Protein AF-A0A857N6E4-F1 (afdb_monomer)

pLDDT: mean 92.09, std 7.0, range [66.38, 98.06]

Sequence (125 aa):
MVLLLVDFLSKRWFWSRGEYVENTGVSFGWQFGTDWWWILVFVCLCWWWLRLKDESRVGERVIILGGVANLIDRFAYGRVIDWINLEFVGLWINLADLYISAGLGIMLMDYWRFRNKQVNENKEA

Organism: NCBI:txid2715735

Radius of gyration: 17.36 Å; Cα contacts (8 Å, |Δi|>4): 128; chains: 1; bounding box: 33×32×60 Å

InterPro domains:
  IPR001872 Peptidase A8, signal peptidase II [PF01252] (19-112)
  IPR001872 Peptidase A8, signal peptidase II [PR00781] (23-31)
  IPR001872 Peptidase A8, signal peptidase II [PR00781] (60-75)
  IPR001872 Peptidase A8, signal peptidase II [PR00781] (93-109)
  IPR001872 Peptidase A8, signal peptidase II [PTHR33695] (19-118)

Foldseek 3Di:
DVLLVVQVVQLVVCVVVVQWDWALDDKPPDHDPDLCVLVVLVVVLVVQVVVCPDPLLQLSVLLSSLSVSQSVCCVVPSTDIFRDQPPVVRITHTSSVVSNVVSVVSVVVVVVVVVVVVVVVVVVD

Secondary structure (DSSP, 8-state):
-HHHHHHHHHHHHHHHHT--EEESS-GGG---SSTHHHHHHHHHHHHHHHH---TT-HHHHHHHHHHHHHHHHHHHHSSEEE-EEEGGGTEEE-HHHHHHHHHHHHHHHHHHHHHHHHHHHHHH-

Nearest PDB structures (foldseek):
  6ryp-assembly1_A  TM=8.076E-01  e=2.519E-05  Staphylococcus aureus
  1wsx-assembly1_A  TM=2.940E-01  e=8.510E+00  Mus musculus

Structure (mmCIF, N/CA/C/O backbone):
data_AF-A0A857N6E4-F1
#
_entry.id   AF-A0A857N6E4-F1
#
loop_
_atom_site.group_PDB
_atom_site.id
_atom_site.type_symbol
_atom_site.label_atom_id
_atom_site.label_alt_id
_atom_site.label_comp_id
_atom_site.label_asym_id
_atom_site.label_entity_id
_atom_site.label_seq_id
_atom_site.pdbx_PDB_ins_code
_atom_site.Cartn_x
_atom_site.Cartn_y
_atom_site.Cartn_z
_atom_site.occupancy
_atom_site.B_iso_or_equiv
_atom_site.auth_seq_id
_atom_site.auth_comp_id
_atom_site.auth_asym_id
_atom_site.auth_atom_id
_atom_site.pdbx_PDB_model_num
ATOM 1 N N . MET A 1 1 ? -11.731 -3.839 -3.122 1.00 82.12 1 MET A N 1
ATOM 2 C CA . MET A 1 1 ? -11.737 -3.914 -4.603 1.00 82.12 1 MET A CA 1
ATOM 3 C C . MET A 1 1 ? -11.455 -2.575 -5.269 1.00 82.12 1 MET A C 1
ATOM 5 O O . MET A 1 1 ? -10.552 -2.545 -6.087 1.00 82.12 1 MET A O 1
ATOM 9 N N . VAL A 1 2 ? -12.143 -1.480 -4.912 1.00 94.75 2 VAL A N 1
ATOM 10 C CA . VAL A 1 2 ? -11.895 -0.154 -5.524 1.00 94.75 2 VAL A CA 1
ATOM 11 C C . VAL A 1 2 ? -10.426 0.273 -5.421 1.00 94.75 2 VAL A C 1
ATOM 13 O O . VAL A 1 2 ? -9.845 0.621 -6.436 1.00 94.75 2 VAL A O 1
ATOM 16 N N . LEU A 1 3 ? -9.797 0.155 -4.244 1.00 95.19 3 LEU A N 1
ATOM 17 C CA . LEU A 1 3 ? -8.375 0.498 -4.062 1.00 95.19 3 LEU A CA 1
ATOM 18 C C . LEU A 1 3 ? -7.440 -0.279 -5.002 1.00 95.19 3 LEU A C 1
ATOM 20 O O . LEU A 1 3 ? -6.560 0.312 -5.610 1.00 95.19 3 LEU A O 1
ATOM 24 N N . LEU A 1 4 ? -7.673 -1.585 -5.175 1.00 95.88 4 LEU A N 1
ATOM 25 C CA . LEU A 1 4 ? -6.878 -2.414 -6.090 1.00 95.88 4 LEU A CA 1
ATOM 26 C C . LEU A 1 4 ? -7.033 -1.944 -7.538 1.00 95.88 4 LEU A C 1
ATOM 28 O O . LEU A 1 4 ? -6.054 -1.860 -8.267 1.00 95.88 4 LEU A O 1
ATOM 32 N N . LEU A 1 5 ? -8.266 -1.626 -7.946 1.00 96.56 5 LEU A N 1
ATOM 33 C CA . LEU A 1 5 ? -8.544 -1.142 -9.294 1.00 96.56 5 LEU A CA 1
ATOM 34 C C . LEU A 1 5 ? -7.905 0.230 -9.534 1.00 96.56 5 LEU A C 1
ATOM 36 O O . LEU A 1 5 ? -7.322 0.450 -10.588 1.00 96.56 5 LEU A O 1
ATOM 40 N N . VAL A 1 6 ? -8.000 1.138 -8.563 1.00 97.69 6 VAL A N 1
ATOM 41 C CA . VAL A 1 6 ? -7.409 2.478 -8.646 1.00 97.69 6 VAL A CA 1
ATOM 42 C C . VAL A 1 6 ? -5.889 2.392 -8.751 1.00 97.69 6 VAL A C 1
ATOM 44 O O . VAL A 1 6 ? -5.319 3.018 -9.642 1.00 97.69 6 VAL A O 1
ATOM 47 N N . ASP A 1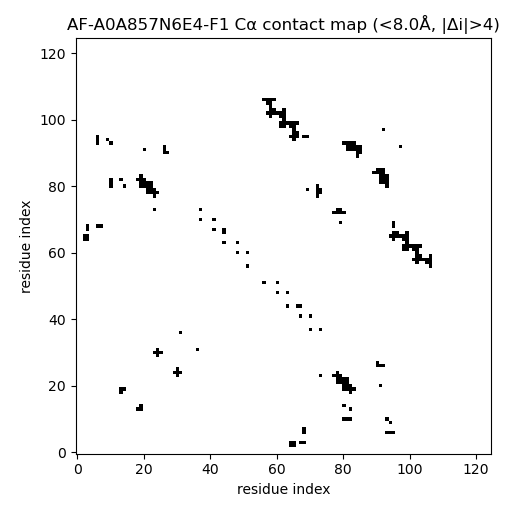 7 ? -5.238 1.587 -7.909 1.00 97.50 7 ASP A N 1
ATOM 48 C CA . ASP A 1 7 ? -3.792 1.375 -7.993 1.00 97.50 7 ASP A CA 1
ATOM 49 C C . ASP A 1 7 ? -3.395 0.764 -9.344 1.00 97.50 7 ASP A C 1
ATOM 51 O O . ASP A 1 7 ? -2.560 1.333 -10.050 1.00 97.50 7 ASP A O 1
ATOM 55 N N . PHE A 1 8 ? -4.076 -0.306 -9.768 1.00 96.88 8 PHE A N 1
ATOM 56 C CA . PHE A 1 8 ? -3.825 -0.963 -11.050 1.00 96.88 8 PHE A CA 1
ATOM 57 C C . PHE A 1 8 ? -3.944 0.008 -12.231 1.00 96.88 8 PHE A C 1
ATOM 59 O O . PHE A 1 8 ? -3.038 0.094 -13.060 1.00 96.88 8 PHE A O 1
ATOM 66 N N . LEU A 1 9 ? -5.041 0.767 -12.306 1.00 97.62 9 LEU A N 1
ATOM 67 C CA . LEU A 1 9 ? -5.256 1.749 -13.370 1.00 97.62 9 LEU A CA 1
ATOM 68 C C . LEU A 1 9 ? -4.215 2.869 -13.317 1.00 97.62 9 LEU A C 1
ATOM 70 O O . LEU A 1 9 ? -3.720 3.270 -14.370 1.00 97.62 9 LEU A O 1
ATOM 74 N N . SER A 1 10 ? -3.839 3.333 -12.121 1.00 97.69 10 SER A N 1
ATOM 75 C CA . SER A 1 10 ? -2.806 4.360 -11.970 1.00 97.69 10 SER A CA 1
ATOM 76 C C . SER A 1 10 ? -1.468 3.885 -12.539 1.00 97.69 10 SER A C 1
ATOM 78 O O . SER A 1 10 ? -0.880 4.561 -13.380 1.00 97.69 10 SER A O 1
ATOM 80 N N . LYS A 1 11 ? -1.035 2.666 -12.204 1.00 97.25 11 LYS A N 1
ATOM 81 C CA . LYS A 1 11 ? 0.221 2.095 -12.700 1.00 97.25 11 LYS A CA 1
ATOM 82 C C . LYS A 1 11 ? 0.202 1.913 -14.212 1.00 97.25 11 LYS A C 1
ATOM 84 O O . LYS A 1 11 ? 1.182 2.238 -14.872 1.00 97.25 11 LYS A O 1
ATOM 89 N N . ARG A 1 12 ? -0.922 1.465 -14.788 1.00 96.81 12 ARG A N 1
ATOM 90 C CA . ARG A 1 12 ? -1.076 1.364 -16.253 1.00 96.81 12 ARG A CA 1
ATOM 91 C C . ARG A 1 12 ? -0.982 2.712 -16.940 1.00 96.81 12 ARG A C 1
ATOM 93 O O . ARG A 1 12 ? -0.336 2.814 -17.979 1.00 96.81 12 ARG A O 1
ATOM 100 N N . TRP A 1 13 ? -1.607 3.727 -16.358 1.00 97.44 13 TRP A N 1
ATOM 101 C CA . TRP A 1 13 ? -1.587 5.078 -16.891 1.00 97.44 13 TRP A CA 1
ATOM 102 C C . TRP A 1 13 ? -0.160 5.633 -16.956 1.00 97.44 13 TRP A C 1
ATOM 104 O O . TRP A 1 13 ? 0.300 6.006 -18.035 1.00 97.44 13 TRP A O 1
ATOM 114 N N . PHE A 1 14 ? 0.572 5.618 -15.840 1.00 97.50 14 PHE A N 1
ATOM 115 C CA . PHE A 1 14 ? 1.945 6.135 -15.793 1.00 97.50 14 PHE A CA 1
ATOM 116 C C . PHE A 1 14 ? 2.930 5.281 -16.591 1.00 97.50 14 PHE A C 1
ATOM 118 O O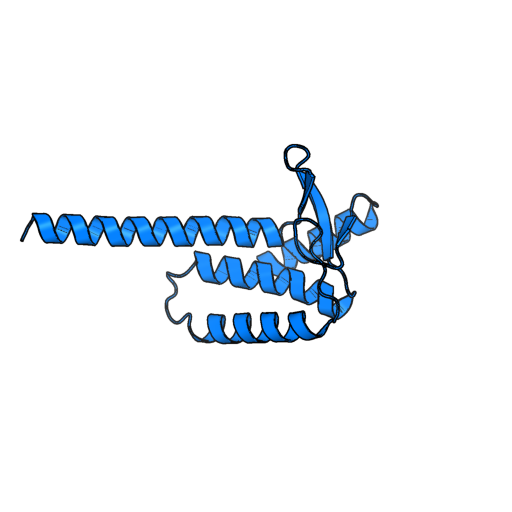 . PHE A 1 14 ? 3.789 5.831 -17.283 1.00 97.50 14 PHE A O 1
ATOM 125 N N . TRP A 1 15 ? 2.744 3.956 -16.607 1.00 95.88 15 TRP A N 1
ATOM 126 C CA . TRP A 1 15 ? 3.523 3.073 -17.474 1.00 95.88 15 TRP A CA 1
ATOM 127 C C . TRP A 1 15 ? 3.367 3.456 -18.948 1.00 95.88 15 TRP A C 1
ATOM 129 O O . TRP A 1 15 ? 4.361 3.609 -19.654 1.00 95.88 15 TRP A O 1
ATOM 139 N N . SER A 1 16 ? 2.133 3.698 -19.403 1.00 96.81 16 SER A N 1
ATOM 140 C CA . SER A 1 16 ? 1.864 4.062 -20.801 1.00 96.81 16 SER A CA 1
ATOM 141 C C . SER A 1 16 ? 2.490 5.398 -21.227 1.00 96.81 16 SER A C 1
ATOM 143 O O . SER A 1 16 ? 2.711 5.618 -22.415 1.00 96.81 16 SER A O 1
ATOM 145 N N . ARG A 1 17 ? 2.797 6.275 -20.263 1.00 96.19 17 ARG A N 1
ATOM 146 C CA . ARG A 1 17 ? 3.414 7.591 -20.484 1.00 96.19 17 ARG A CA 1
ATOM 147 C C . ARG A 1 17 ? 4.938 7.600 -20.347 1.00 96.19 17 ARG A C 1
ATOM 149 O O . ARG A 1 17 ? 5.550 8.606 -20.683 1.00 96.19 17 ARG A O 1
ATOM 156 N N . GLY A 1 18 ? 5.552 6.522 -19.852 1.00 94.44 18 GLY A N 1
ATOM 157 C CA . GLY A 1 18 ? 6.991 6.497 -19.560 1.00 94.44 18 GLY A CA 1
ATOM 158 C C . GLY A 1 18 ? 7.403 7.284 -18.306 1.00 94.44 18 GLY A C 1
ATOM 159 O O . GLY A 1 18 ? 8.589 7.496 -18.085 1.00 94.44 18 GLY A O 1
ATOM 160 N N . GLU A 1 19 ? 6.447 7.713 -17.481 1.00 94.44 19 GLU A N 1
ATOM 161 C CA . GLU A 1 19 ? 6.671 8.526 -16.276 1.00 94.44 19 GLU A CA 1
ATOM 162 C C . GLU A 1 19 ? 6.743 7.629 -15.026 1.00 94.44 19 GLU A C 1
ATOM 164 O O . GLU A 1 19 ? 5.896 7.715 -14.137 1.00 94.44 19 GLU A O 1
ATOM 169 N N . TYR A 1 20 ? 7.698 6.695 -14.984 1.00 95.94 20 TYR A N 1
ATOM 170 C CA . TYR A 1 20 ? 7.792 5.698 -13.912 1.00 95.94 20 TYR A CA 1
ATOM 171 C C . TYR A 1 20 ? 9.207 5.128 -13.726 1.00 95.94 20 TYR A C 1
ATOM 173 O O . TYR A 1 20 ? 10.078 5.279 -14.581 1.00 95.94 20 TYR A O 1
ATOM 181 N N . VAL A 1 21 ? 9.402 4.411 -12.619 1.00 94.31 21 VAL A N 1
ATOM 182 C CA . VAL A 1 21 ? 10.576 3.599 -12.291 1.00 94.31 21 VAL A CA 1
ATOM 183 C C . VAL A 1 21 ? 10.139 2.155 -12.037 1.00 94.31 21 VAL A C 1
ATOM 185 O O . VAL A 1 21 ? 9.098 1.895 -11.431 1.00 94.31 21 VAL A O 1
ATOM 188 N N . GLU A 1 22 ? 10.935 1.200 -12.521 1.00 93.75 22 GLU A N 1
ATOM 189 C CA . GLU A 1 22 ? 10.735 -0.224 -12.248 1.00 93.75 22 GLU A CA 1
ATOM 190 C C . GLU A 1 22 ? 11.411 -0.618 -10.939 1.00 93.75 22 GLU A C 1
ATOM 192 O O . GLU 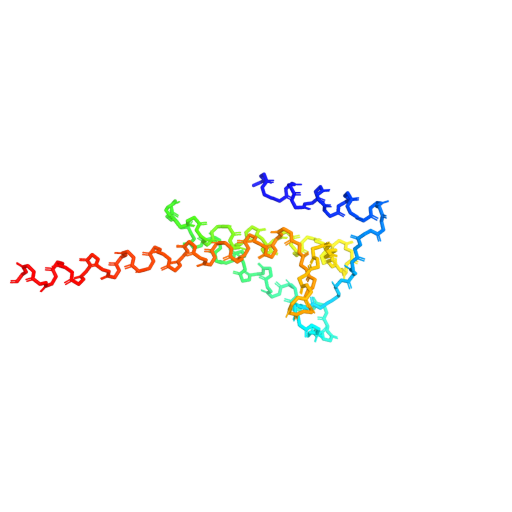A 1 22 ? 12.626 -0.495 -10.786 1.00 93.75 22 GLU A O 1
ATOM 197 N N . ASN A 1 23 ? 10.622 -1.145 -10.011 1.00 92.25 23 ASN A N 1
ATOM 198 C CA . ASN A 1 23 ? 11.098 -1.615 -8.726 1.00 92.25 23 ASN A CA 1
ATOM 199 C C . ASN A 1 23 ? 11.009 -3.143 -8.647 1.00 92.25 23 ASN A C 1
ATOM 201 O O . ASN A 1 23 ? 9.928 -3.722 -8.520 1.00 92.25 23 ASN A O 1
ATOM 205 N N . THR A 1 24 ? 12.160 -3.807 -8.726 1.00 89.50 24 THR A N 1
ATOM 206 C CA . THR A 1 24 ? 12.294 -5.267 -8.574 1.00 89.50 24 THR A CA 1
ATOM 207 C C . THR A 1 24 ? 12.502 -5.699 -7.119 1.00 89.50 24 THR A C 1
ATOM 209 O O . THR A 1 24 ? 12.474 -6.889 -6.811 1.00 89.50 24 THR A O 1
ATOM 212 N N . GLY A 1 25 ? 12.706 -4.747 -6.208 1.00 85.44 25 GLY A N 1
ATOM 213 C CA . GLY A 1 25 ? 12.961 -4.990 -4.796 1.00 85.44 25 GLY A CA 1
ATOM 214 C C . GLY A 1 25 ? 11.827 -4.504 -3.894 1.00 85.44 25 GLY A C 1
ATOM 215 O O . GLY A 1 25 ? 10.629 -4.620 -4.189 1.00 85.44 25 GLY A O 1
ATOM 216 N N . VAL A 1 26 ? 12.231 -3.983 -2.742 1.00 81.00 26 VAL A N 1
ATOM 217 C CA . VAL A 1 26 ? 11.395 -3.178 -1.851 1.00 81.00 26 VAL A CA 1
ATOM 218 C C . VAL A 1 26 ? 11.949 -1.756 -1.772 1.00 81.00 26 VAL A C 1
ATOM 220 O O . VAL A 1 26 ? 12.985 -1.431 -2.354 1.00 81.00 26 VAL A O 1
ATOM 223 N N . SER A 1 27 ? 11.234 -0.886 -1.064 1.00 74.88 27 SER A N 1
ATOM 224 C CA . SER A 1 27 ? 11.639 0.497 -0.812 1.00 74.88 27 SER A CA 1
ATOM 225 C C . SER A 1 27 ? 13.086 0.600 -0.298 1.00 74.88 27 SER A C 1
ATOM 227 O O . SER A 1 27 ? 13.598 -0.318 0.344 1.00 74.88 27 SER A O 1
ATOM 229 N N . PHE A 1 28 ? 13.732 1.741 -0.563 1.00 73.94 28 PHE A N 1
ATOM 230 C CA . PHE A 1 28 ? 15.134 2.026 -0.207 1.00 73.94 28 PHE A CA 1
ATOM 231 C C . PHE A 1 28 ? 16.186 1.157 -0.919 1.00 73.94 28 PHE A C 1
ATOM 233 O O . PHE A 1 28 ? 17.301 1.000 -0.427 1.00 73.94 28 PHE A O 1
ATOM 240 N N . GLY A 1 29 ? 15.852 0.594 -2.084 1.00 69.12 29 GLY A N 1
ATOM 241 C CA . GLY A 1 29 ? 16.808 -0.146 -2.917 1.00 69.12 29 GLY A CA 1
ATOM 242 C C . GLY A 1 29 ? 17.186 -1.522 -2.368 1.00 69.12 29 GLY A C 1
ATOM 243 O O . GLY A 1 29 ? 18.107 -2.156 -2.879 1.00 69.12 29 GLY A O 1
ATOM 244 N N . TRP A 1 30 ? 16.482 -2.006 -1.344 1.00 77.62 30 TRP A N 1
ATOM 245 C CA . TRP A 1 30 ? 16.697 -3.349 -0.831 1.00 77.62 30 TRP A CA 1
ATOM 246 C C . TRP A 1 30 ? 16.162 -4.373 -1.830 1.00 77.62 30 TRP A C 1
ATOM 248 O O . TRP A 1 30 ? 14.999 -4.332 -2.231 1.00 77.62 30 TRP A O 1
ATOM 258 N N . GLN A 1 31 ? 17.002 -5.334 -2.199 1.00 76.31 31 GLN A N 1
ATOM 259 C CA . GLN A 1 31 ? 16.646 -6.408 -3.118 1.00 76.31 31 GLN A CA 1
ATOM 260 C C . GLN A 1 31 ? 16.634 -7.746 -2.387 1.00 76.31 31 GLN A C 1
ATOM 262 O O . GLN A 1 31 ? 17.522 -8.053 -1.591 1.00 76.31 31 GLN A O 1
ATOM 267 N N . PHE A 1 32 ? 15.627 -8.564 -2.675 1.00 71.06 32 PHE A N 1
ATOM 268 C CA . PHE A 1 32 ? 15.628 -9.962 -2.273 1.00 71.06 32 PHE A CA 1
ATOM 269 C C . PHE A 1 32 ? 16.223 -10.785 -3.414 1.00 71.06 32 PHE A C 1
ATOM 271 O O . PHE A 1 32 ? 15.746 -10.716 -4.538 1.00 71.06 32 PHE A O 1
ATOM 278 N N . GLY A 1 33 ? 17.262 -11.576 -3.137 1.00 66.38 33 GLY A N 1
ATOM 279 C CA . GLY A 1 33 ? 17.976 -12.344 -4.169 1.00 66.38 33 GLY A CA 1
ATOM 280 C C . GLY A 1 33 ? 17.195 -13.516 -4.784 1.00 66.38 33 GLY A C 1
ATOM 281 O O . GLY A 1 33 ? 17.772 -14.274 -5.553 1.00 66.38 33 GLY A O 1
ATOM 282 N N . THR A 1 34 ? 15.924 -13.718 -4.416 1.00 71.50 34 THR A N 1
ATOM 283 C CA . THR A 1 34 ? 15.077 -14.831 -4.889 1.00 71.50 34 THR A CA 1
ATOM 284 C C . THR A 1 34 ? 13.589 -14.463 -4.820 1.00 71.50 34 THR A C 1
ATOM 286 O O . THR A 1 34 ? 13.170 -13.775 -3.893 1.00 71.50 34 THR A O 1
ATOM 289 N N . ASP A 1 35 ? 12.769 -14.972 -5.742 1.00 75.06 35 ASP A N 1
ATOM 290 C CA . ASP A 1 35 ? 11.347 -14.590 -5.860 1.00 75.06 35 ASP A CA 1
ATOM 291 C C . ASP A 1 35 ? 10.415 -15.222 -4.806 1.00 75.06 35 ASP A C 1
ATOM 293 O O . ASP A 1 35 ? 9.260 -14.814 -4.660 1.00 75.06 35 ASP A O 1
ATOM 297 N N . TRP A 1 36 ? 10.886 -16.208 -4.031 1.00 83.00 36 TRP A N 1
ATOM 298 C CA . TRP A 1 36 ? 10.035 -16.943 -3.081 1.00 83.00 36 TRP A CA 1
ATOM 299 C C . TRP A 1 36 ? 9.539 -16.081 -1.912 1.00 83.00 36 TRP A C 1
ATOM 301 O O . TRP A 1 36 ? 8.496 -16.381 -1.328 1.00 83.00 36 TRP A O 1
ATOM 311 N N . TRP A 1 37 ? 10.239 -14.990 -1.583 1.00 87.31 37 TRP A N 1
ATOM 312 C CA . TRP A 1 37 ? 9.837 -14.080 -0.508 1.00 87.31 37 TRP A CA 1
ATOM 313 C C . TRP A 1 37 ? 8.441 -13.497 -0.740 1.00 87.31 37 TRP A C 1
ATOM 315 O O . TRP A 1 37 ? 7.680 -13.331 0.211 1.00 87.31 37 TRP A O 1
ATOM 325 N N . TRP A 1 38 ? 8.051 -13.266 -1.996 1.00 89.38 38 TRP A N 1
ATOM 326 C CA . TRP A 1 38 ? 6.720 -12.758 -2.331 1.00 89.38 38 TRP A CA 1
ATOM 327 C C . TRP A 1 38 ? 5.612 -13.753 -1.985 1.00 89.38 38 TRP A C 1
ATOM 329 O O . TRP A 1 38 ? 4.535 -13.342 -1.554 1.00 89.38 38 TRP A O 1
ATOM 339 N N . ILE A 1 39 ? 5.892 -15.056 -2.082 1.00 91.56 39 ILE A N 1
ATOM 340 C CA . ILE A 1 39 ? 4.974 -16.116 -1.649 1.00 91.56 39 ILE A CA 1
ATOM 341 C C . ILE A 1 39 ? 4.810 -16.070 -0.129 1.00 91.56 39 ILE A C 1
ATOM 343 O O . ILE A 1 39 ? 3.686 -16.131 0.366 1.00 91.56 39 ILE A O 1
ATOM 347 N N . LEU A 1 40 ? 5.905 -15.907 0.621 1.00 92.62 40 LEU A N 1
ATOM 348 C CA . LEU A 1 40 ? 5.837 -15.772 2.077 1.00 92.62 40 LEU A CA 1
ATOM 349 C C . LEU A 1 40 ? 5.002 -14.547 2.481 1.00 92.62 40 LEU A C 1
ATOM 351 O O . LEU A 1 40 ? 4.113 -14.663 3.322 1.00 92.62 40 LEU A O 1
ATOM 355 N N . VAL A 1 41 ? 5.243 -13.391 1.852 1.00 93.50 41 VAL A N 1
ATOM 356 C CA . VAL A 1 41 ? 4.465 -12.168 2.103 1.00 93.50 41 VAL A CA 1
ATOM 357 C C . VAL A 1 41 ? 2.988 -12.393 1.775 1.00 93.50 41 VAL A C 1
ATOM 359 O O . VAL A 1 41 ? 2.130 -12.046 2.584 1.00 93.50 41 VAL A O 1
ATOM 362 N N . PHE A 1 42 ? 2.678 -13.029 0.643 1.00 95.12 42 PHE A N 1
ATOM 363 C CA . PHE A 1 42 ? 1.307 -13.375 0.270 1.00 95.12 42 PHE A CA 1
ATOM 364 C C . PHE A 1 42 ? 0.621 -14.246 1.332 1.00 95.12 42 PHE A C 1
ATOM 366 O O . PHE A 1 42 ? -0.471 -13.911 1.790 1.00 95.12 42 PHE A O 1
ATOM 373 N N . VAL A 1 43 ? 1.283 -15.314 1.790 1.00 96.25 43 VAL A N 1
ATOM 374 C CA . VAL A 1 43 ? 0.759 -16.201 2.841 1.00 96.25 43 VAL A CA 1
ATOM 375 C C . VAL A 1 43 ? 0.510 -15.432 4.139 1.00 96.25 43 VAL A C 1
ATOM 377 O O . VAL A 1 43 ? -0.554 -15.588 4.742 1.00 96.25 43 VAL A O 1
ATOM 380 N N . CYS A 1 44 ? 1.437 -14.563 4.550 1.00 96.94 44 CYS A N 1
ATOM 381 C CA . CYS A 1 44 ? 1.276 -13.721 5.736 1.00 96.94 44 CYS A CA 1
ATOM 382 C C . CYS A 1 44 ? 0.069 -12.780 5.620 1.00 96.94 44 CYS A C 1
ATOM 384 O O . CYS A 1 44 ? -0.707 -12.664 6.570 1.00 96.94 44 CYS A O 1
ATOM 386 N N . LEU A 1 45 ? -0.129 -12.142 4.462 1.00 96.56 45 LEU A N 1
ATOM 387 C CA . LEU A 1 45 ? -1.273 -11.259 4.225 1.00 96.56 45 LEU A CA 1
ATOM 388 C C . LEU A 1 45 ? -2.600 -12.026 4.213 1.00 96.56 45 LEU A C 1
ATOM 390 O O . LEU A 1 45 ? -3.561 -11.574 4.833 1.00 96.56 45 LEU A O 1
ATOM 394 N N . CYS A 1 46 ? -2.659 -13.202 3.580 1.00 95.88 46 CYS A N 1
ATOM 395 C CA . CYS A 1 46 ? -3.845 -14.061 3.613 1.00 95.88 46 CYS A CA 1
ATOM 396 C C . CYS A 1 46 ? -4.170 -14.513 5.039 1.00 95.88 46 CYS A C 1
ATOM 398 O O . CYS A 1 46 ? -5.317 -14.415 5.475 1.00 95.88 46 CYS A O 1
ATOM 400 N N . TRP A 1 47 ? -3.165 -14.970 5.788 1.00 97.38 47 TRP A N 1
ATOM 401 C CA . TRP A 1 47 ? -3.340 -15.363 7.182 1.00 97.38 47 TRP A CA 1
ATOM 402 C C . TRP A 1 47 ? -3.839 -14.198 8.042 1.00 97.38 47 TRP A C 1
ATOM 404 O O . TRP A 1 47 ? -4.768 -14.373 8.833 1.00 97.38 47 TRP A O 1
ATOM 414 N N . TRP A 1 48 ? -3.274 -13.002 7.859 1.00 96.62 48 TRP A N 1
ATOM 415 C CA . TRP A 1 48 ? -3.703 -11.807 8.578 1.00 96.62 48 TRP A CA 1
ATOM 416 C C . TRP A 1 48 ? -5.141 -11.422 8.219 1.00 96.62 48 TRP A C 1
ATOM 418 O O . TRP A 1 48 ? -5.947 -11.194 9.121 1.00 96.62 48 TRP A O 1
ATOM 428 N N . TRP A 1 49 ? -5.503 -11.450 6.934 1.00 95.94 49 TRP A N 1
ATOM 429 C CA . TRP A 1 49 ? -6.862 -11.171 6.467 1.00 95.94 49 TRP A CA 1
ATOM 430 C C . TRP A 1 49 ? -7.899 -12.096 7.111 1.00 95.94 49 TRP A C 1
ATOM 432 O O . TRP A 1 49 ? -8.912 -11.628 7.623 1.00 95.94 49 TRP A O 1
ATOM 442 N N . LEU A 1 50 ? -7.619 -13.401 7.186 1.00 95.75 50 LEU A N 1
ATOM 443 C CA . LEU A 1 50 ? -8.513 -14.384 7.816 1.00 95.75 50 LEU A CA 1
ATOM 444 C C . LEU A 1 50 ? -8.721 -14.148 9.324 1.00 95.75 50 LEU A C 1
ATOM 446 O O . LEU A 1 50 ? -9.682 -14.650 9.911 1.00 95.75 50 LEU A O 1
ATOM 450 N N . ARG A 1 51 ? -7.827 -13.394 9.972 1.00 94.56 51 ARG A N 1
ATOM 451 C CA . ARG A 1 51 ? -7.932 -13.015 11.388 1.00 94.56 51 ARG A CA 1
ATOM 452 C C . ARG A 1 51 ? -8.705 -11.708 11.597 1.00 94.56 51 ARG A C 1
ATOM 454 O O . ARG A 1 51 ? -9.074 -11.419 12.737 1.00 94.56 51 ARG A O 1
ATOM 461 N N . LEU A 1 52 ? -8.977 -10.932 10.546 1.00 92.69 52 LEU A N 1
ATOM 462 C CA . LEU A 1 52 ? -9.747 -9.688 10.623 1.00 92.69 52 LEU A CA 1
ATOM 463 C C . LEU A 1 52 ? -11.249 -9.985 10.676 1.00 92.69 52 LEU A C 1
ATOM 465 O O . LEU A 1 52 ? -11.957 -9.900 9.680 1.00 92.69 52 LEU A O 1
ATOM 469 N N . LYS A 1 53 ? -11.730 -10.344 11.870 1.00 89.44 53 LYS A N 1
ATOM 470 C CA . LYS A 1 53 ? -13.159 -10.595 12.130 1.00 89.44 53 LYS A CA 1
ATOM 471 C C . LYS A 1 53 ? -13.964 -9.333 12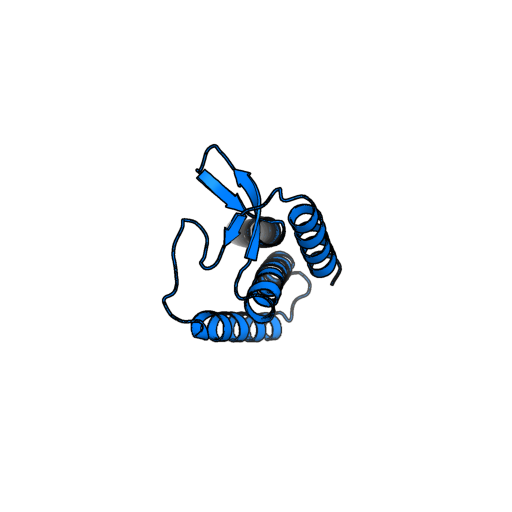.439 1.00 89.44 53 LYS A C 1
ATOM 473 O O . LYS A 1 53 ? -15.183 -9.356 12.344 1.00 89.44 53 LYS A O 1
ATOM 478 N N . ASP A 1 54 ? -13.287 -8.269 12.851 1.00 87.56 54 ASP A N 1
ATOM 479 C CA . ASP A 1 54 ? -13.904 -7.003 13.233 1.00 87.56 54 ASP A CA 1
ATOM 480 C C . ASP A 1 54 ? -13.876 -6.028 12.044 1.00 87.56 54 ASP A C 1
ATOM 482 O O . ASP A 1 54 ? -12.843 -5.845 11.388 1.00 87.56 54 ASP A O 1
ATOM 486 N N . GLU A 1 55 ? -15.032 -5.439 11.741 1.00 85.56 55 GLU A N 1
ATOM 487 C CA . GLU A 1 55 ? -15.222 -4.448 10.676 1.00 85.56 55 GLU A CA 1
ATOM 488 C C . GLU A 1 55 ? -14.559 -3.103 11.000 1.00 85.56 55 GLU A C 1
ATOM 490 O O . GLU A 1 55 ? -14.205 -2.363 10.085 1.00 85.56 55 GLU A O 1
ATOM 495 N N . SER A 1 56 ? -14.314 -2.811 12.280 1.00 88.06 56 SER A N 1
ATOM 496 C CA . SER A 1 56 ? -13.653 -1.578 12.723 1.00 88.06 56 SER A CA 1
ATOM 497 C C . SER A 1 56 ? -12.160 -1.522 12.385 1.00 88.06 56 SER A C 1
ATOM 499 O O . SER A 1 56 ? -11.576 -0.441 12.382 1.00 88.06 56 SER A O 1
ATOM 501 N N . ARG A 1 57 ? -11.542 -2.658 12.028 1.00 92.62 57 ARG A N 1
ATOM 502 C CA . ARG A 1 57 ? -10.112 -2.782 11.684 1.00 92.62 57 ARG A CA 1
ATOM 503 C C . ARG A 1 57 ? -9.805 -2.290 10.271 1.00 92.62 57 ARG A C 1
ATOM 505 O O . ARG A 1 57 ? -9.325 -3.032 9.409 1.00 92.62 57 ARG A O 1
ATOM 512 N N . VAL A 1 58 ? -10.167 -1.039 10.005 1.00 95.12 58 VAL A N 1
ATOM 513 C CA . VAL A 1 58 ? -10.063 -0.409 8.685 1.00 95.12 58 VAL A CA 1
ATOM 514 C C . VAL A 1 58 ? -8.599 -0.240 8.285 1.00 95.12 58 VAL A C 1
ATOM 516 O O . VAL A 1 58 ? -8.251 -0.550 7.146 1.00 95.12 58 VAL A O 1
ATOM 519 N N . GLY A 1 59 ? -7.735 0.188 9.210 1.00 96.56 59 GLY A N 1
ATOM 520 C CA . GLY A 1 59 ? -6.312 0.400 8.937 1.00 96.56 59 GLY A CA 1
ATOM 521 C C . GLY A 1 59 ? -5.623 -0.860 8.412 1.00 96.56 59 GLY A C 1
ATOM 522 O O . GLY A 1 59 ? -4.974 -0.835 7.368 1.00 96.56 59 GLY A O 1
ATOM 523 N N . GLU A 1 60 ? -5.853 -1.995 9.066 1.00 96.94 60 GLU A N 1
ATOM 524 C CA . GLU A 1 60 ? -5.298 -3.295 8.691 1.00 96.94 60 GLU A CA 1
ATOM 525 C C . GLU A 1 60 ? -5.803 -3.766 7.328 1.00 96.94 60 GLU A C 1
ATOM 527 O O . GLU A 1 60 ? -5.022 -4.253 6.509 1.00 96.94 60 GLU A O 1
ATOM 532 N N . ARG A 1 61 ? -7.096 -3.577 7.041 1.00 96.31 61 ARG A N 1
ATOM 533 C CA . ARG A 1 61 ? -7.668 -3.918 5.729 1.00 96.31 61 ARG A CA 1
ATOM 534 C C . ARG A 1 61 ? -7.029 -3.093 4.616 1.00 96.31 61 ARG A C 1
ATOM 536 O O . ARG A 1 61 ? -6.722 -3.642 3.561 1.00 96.31 61 ARG A O 1
ATOM 543 N N . VAL A 1 62 ? -6.804 -1.798 4.844 1.00 97.38 62 VAL A N 1
ATOM 544 C CA . VAL A 1 62 ? -6.157 -0.911 3.868 1.00 97.38 62 VAL A CA 1
ATOM 545 C C . VAL A 1 62 ? -4.692 -1.312 3.649 1.00 97.38 62 VAL A C 1
ATOM 547 O O . VAL A 1 62 ? -4.270 -1.401 2.496 1.00 97.38 62 VAL A O 1
ATOM 550 N N . ILE A 1 63 ? -3.946 -1.649 4.713 1.00 98.00 63 ILE A N 1
ATOM 551 C CA . ILE A 1 63 ? -2.568 -2.168 4.604 1.00 98.00 63 ILE A CA 1
ATOM 552 C C . ILE A 1 63 ? -2.531 -3.432 3.746 1.00 98.00 63 ILE A C 1
ATOM 554 O O . ILE A 1 63 ? -1.739 -3.519 2.808 1.00 98.00 63 ILE A O 1
ATOM 558 N N . ILE A 1 64 ? -3.395 -4.408 4.043 1.00 97.44 64 ILE A N 1
ATOM 559 C CA . ILE A 1 64 ? -3.428 -5.675 3.305 1.00 97.44 64 ILE A CA 1
ATOM 560 C C . ILE A 1 64 ? -3.762 -5.429 1.833 1.00 97.44 64 ILE A C 1
ATOM 562 O O . ILE A 1 64 ? -3.114 -6.005 0.963 1.00 97.44 64 ILE A O 1
ATOM 566 N N . LEU A 1 65 ? -4.724 -4.552 1.534 1.00 97.31 65 LEU A N 1
ATOM 567 C CA . LEU A 1 65 ? -5.072 -4.216 0.153 1.00 97.31 65 LEU A CA 1
ATOM 568 C C . LEU A 1 65 ? -3.908 -3.555 -0.599 1.00 97.31 65 LEU A C 1
ATOM 570 O O . LEU A 1 65 ? -3.676 -3.917 -1.750 1.00 97.31 65 LEU A O 1
ATOM 574 N N . GLY A 1 66 ? -3.151 -2.652 0.029 1.00 97.75 66 GLY A N 1
ATOM 575 C CA . GLY A 1 66 ? -1.932 -2.098 -0.573 1.00 97.75 66 GLY A CA 1
ATOM 576 C C . GLY A 1 66 ? -0.861 -3.171 -0.807 1.00 97.75 66 GLY A C 1
ATOM 577 O O . GLY A 1 66 ? -0.325 -3.298 -1.905 1.00 97.75 66 GLY A O 1
ATOM 578 N N . GLY A 1 67 ? -0.617 -4.039 0.178 1.00 97.19 67 GLY A N 1
ATOM 579 C CA . GLY A 1 67 ? 0.317 -5.159 0.025 1.00 97.19 67 GLY A CA 1
ATOM 580 C C . GLY A 1 67 ? -0.060 -6.095 -1.129 1.00 97.19 67 GLY A C 1
ATOM 581 O O . GLY A 1 67 ? 0.787 -6.444 -1.951 1.00 97.19 67 GLY A O 1
ATOM 582 N N . VAL A 1 68 ? -1.344 -6.449 -1.237 1.00 97.44 68 VAL A N 1
ATOM 583 C CA . VAL A 1 68 ? -1.877 -7.274 -2.331 1.00 97.44 68 VAL A CA 1
ATOM 584 C C . VAL A 1 68 ? -1.722 -6.580 -3.684 1.00 97.44 68 VAL A C 1
ATOM 586 O O . VAL A 1 68 ? -1.323 -7.239 -4.640 1.00 97.44 68 VAL A O 1
ATOM 589 N N . ALA A 1 69 ? -1.981 -5.273 -3.779 1.00 97.38 69 ALA A N 1
ATOM 590 C CA . ALA A 1 69 ? -1.834 -4.528 -5.029 1.00 97.38 69 ALA A CA 1
ATOM 591 C C . ALA A 1 69 ? -0.397 -4.607 -5.582 1.00 97.38 69 ALA A C 1
ATOM 593 O O . ALA A 1 69 ? -0.197 -4.959 -6.742 1.00 97.38 69 ALA A O 1
ATOM 594 N N . ASN A 1 70 ? 0.612 -4.408 -4.727 1.00 96.44 70 ASN A N 1
ATOM 595 C CA . ASN A 1 70 ? 2.014 -4.559 -5.123 1.00 96.44 70 ASN A CA 1
ATOM 596 C C . ASN A 1 70 ? 2.421 -6.025 -5.383 1.00 96.44 70 ASN A C 1
ATOM 598 O O . ASN A 1 70 ? 3.293 -6.280 -6.209 1.00 96.44 70 ASN A O 1
ATOM 602 N N . LEU A 1 71 ? 1.829 -7.009 -4.696 1.00 95.38 71 LEU A N 1
ATOM 603 C CA . LEU A 1 71 ? 2.094 -8.430 -4.973 1.00 95.38 71 LEU A CA 1
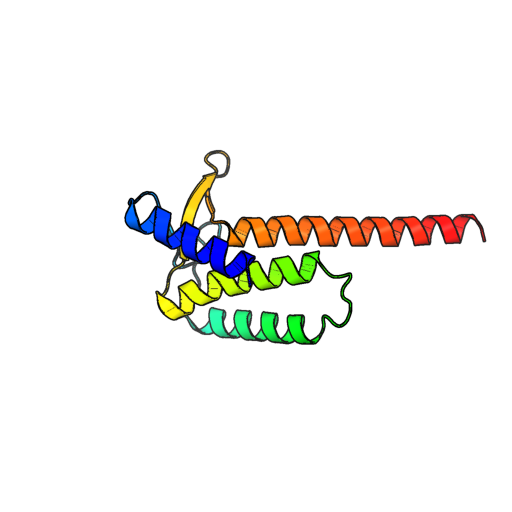ATOM 604 C C . LEU A 1 71 ? 1.548 -8.881 -6.329 1.00 95.38 71 LEU A C 1
ATOM 606 O O . LEU A 1 71 ? 2.196 -9.689 -6.991 1.00 95.38 71 LEU A O 1
ATOM 610 N N . ILE A 1 72 ? 0.390 -8.363 -6.753 1.00 95.56 72 ILE A N 1
ATOM 611 C CA . ILE A 1 72 ? -0.178 -8.664 -8.075 1.00 95.56 72 ILE A CA 1
ATOM 612 C C . ILE A 1 72 ? 0.824 -8.295 -9.170 1.00 95.56 72 ILE A C 1
ATOM 614 O O . ILE A 1 72 ? 1.086 -9.113 -10.051 1.00 95.56 72 ILE A O 1
ATOM 618 N N . ASP A 1 73 ? 1.438 -7.115 -9.085 1.00 94.62 73 ASP A N 1
ATOM 619 C CA . ASP A 1 73 ? 2.424 -6.689 -10.079 1.00 94.62 73 ASP A CA 1
ATOM 620 C C . ASP A 1 73 ? 3.681 -7.559 -10.055 1.00 94.62 73 ASP A C 1
ATOM 622 O O . ASP A 1 73 ? 4.180 -7.957 -11.105 1.00 94.62 73 ASP A O 1
ATOM 626 N N . ARG A 1 74 ? 4.157 -7.938 -8.864 1.00 93.62 74 ARG A N 1
ATOM 627 C CA . ARG A 1 74 ? 5.319 -8.825 -8.730 1.00 93.62 74 ARG A CA 1
ATOM 628 C C . ARG A 1 74 ? 5.069 -10.202 -9.328 1.00 93.62 74 ARG A C 1
ATOM 630 O O . ARG A 1 74 ? 5.921 -10.702 -10.051 1.00 93.62 74 ARG A O 1
ATOM 637 N N . PHE A 1 75 ? 3.906 -10.800 -9.086 1.00 92.50 75 PHE A N 1
ATOM 638 C CA . PHE A 1 75 ? 3.580 -12.102 -9.666 1.00 92.50 75 PHE A CA 1
ATOM 639 C C . PHE A 1 75 ? 3.298 -12.035 -11.172 1.00 92.50 75 PHE A C 1
ATOM 641 O O . PHE A 1 75 ? 3.601 -12.990 -11.881 1.00 92.50 75 PHE A O 1
ATOM 648 N N . ALA A 1 76 ? 2.734 -10.932 -11.671 1.00 93.19 76 ALA A N 1
ATOM 649 C CA . ALA A 1 76 ? 2.390 -10.791 -13.086 1.00 93.19 76 ALA A CA 1
ATOM 650 C C . ALA A 1 76 ? 3.553 -10.293 -13.964 1.00 93.19 76 ALA A C 1
ATOM 652 O O . ALA A 1 76 ? 3.626 -10.657 -15.136 1.00 93.19 76 ALA A O 1
ATOM 653 N N . TYR A 1 77 ? 4.439 -9.454 -13.419 1.00 92.25 77 TYR A N 1
ATOM 654 C CA . TYR A 1 77 ? 5.467 -8.726 -14.176 1.00 92.25 77 TYR A CA 1
ATOM 655 C C . TYR A 1 77 ? 6.879 -8.837 -13.592 1.00 92.25 77 TYR A C 1
ATOM 657 O O . TYR A 1 77 ? 7.816 -8.344 -14.214 1.00 92.25 77 TYR A O 1
ATOM 665 N N . GLY A 1 78 ? 7.056 -9.435 -12.409 1.00 91.06 78 GLY A N 1
ATOM 666 C CA . GLY A 1 78 ? 8.355 -9.508 -11.725 1.00 91.06 78 GLY A CA 1
ATOM 667 C C . GLY A 1 78 ? 8.842 -8.172 -11.151 1.00 91.06 78 GLY A C 1
ATOM 668 O O . GLY A 1 78 ? 9.972 -8.073 -10.682 1.00 91.06 78 GLY A O 1
ATOM 669 N N . ARG A 1 79 ? 8.011 -7.126 -11.197 1.00 92.31 79 ARG A N 1
ATOM 670 C CA . ARG A 1 79 ? 8.363 -5.758 -10.797 1.00 92.31 79 ARG A CA 1
ATOM 671 C C . ARG A 1 79 ? 7.126 -4.960 -10.421 1.00 92.31 79 ARG A C 1
ATOM 673 O O . ARG A 1 79 ? 6.028 -5.274 -10.869 1.00 92.31 79 ARG A O 1
ATOM 680 N N . VAL A 1 80 ? 7.331 -3.899 -9.656 1.00 95.19 80 VAL A N 1
ATOM 681 C CA . VAL A 1 80 ? 6.320 -2.898 -9.315 1.00 95.19 80 VAL A CA 1
ATOM 682 C 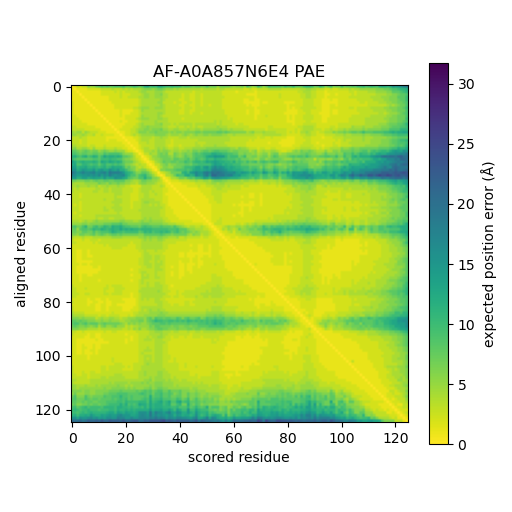C . VAL A 1 80 ? 6.624 -1.602 -10.068 1.00 95.19 80 VAL A C 1
ATOM 684 O O . VAL A 1 80 ? 7.787 -1.258 -10.272 1.00 95.19 80 VAL A O 1
ATOM 687 N N . ILE A 1 81 ? 5.577 -0.913 -10.520 1.00 96.50 81 ILE A N 1
ATOM 688 C CA . ILE A 1 81 ? 5.683 0.388 -11.185 1.00 96.50 81 ILE A CA 1
ATOM 689 C C . ILE A 1 81 ? 5.511 1.486 -10.137 1.00 96.50 81 ILE A C 1
ATOM 691 O O . ILE A 1 81 ? 4.412 1.651 -9.602 1.00 96.50 81 ILE A O 1
ATOM 695 N N . ASP A 1 82 ? 6.574 2.250 -9.897 1.00 96.12 82 ASP A N 1
ATOM 696 C CA . ASP A 1 82 ? 6.582 3.394 -8.985 1.00 96.12 82 ASP A CA 1
ATOM 697 C C . ASP A 1 82 ? 6.649 4.690 -9.796 1.00 96.12 82 ASP A C 1
ATOM 699 O O . ASP A 1 82 ? 7.454 4.815 -10.713 1.00 96.12 82 ASP A O 1
ATOM 703 N N . TRP A 1 83 ? 5.785 5.657 -9.504 1.00 96.06 83 TRP A N 1
ATOM 704 C CA . TRP A 1 83 ? 5.608 6.844 -10.358 1.00 96.06 83 TRP A CA 1
ATOM 705 C C . TRP A 1 83 ? 5.497 8.157 -9.579 1.00 96.06 83 TRP A C 1
ATOM 707 O O . TRP A 1 83 ? 5.554 9.236 -10.164 1.00 96.06 83 TRP A O 1
ATOM 717 N N . ILE A 1 84 ? 5.382 8.093 -8.253 1.00 95.75 84 ILE A N 1
ATOM 718 C CA . ILE A 1 84 ? 5.446 9.262 -7.377 1.00 95.75 84 ILE A CA 1
ATOM 719 C C . ILE A 1 84 ? 6.889 9.410 -6.909 1.00 95.75 84 ILE A C 1
ATOM 721 O O . ILE A 1 84 ? 7.381 8.574 -6.152 1.00 95.75 84 ILE A O 1
ATOM 725 N N . ASN A 1 85 ? 7.551 10.488 -7.324 1.00 94.56 85 ASN A N 1
ATOM 726 C CA . ASN A 1 85 ? 8.891 10.826 -6.856 1.00 94.56 85 ASN A CA 1
ATOM 727 C C . ASN A 1 85 ? 8.816 11.681 -5.581 1.00 94.56 85 ASN A C 1
ATOM 729 O O . ASN A 1 85 ? 8.334 12.814 -5.604 1.00 94.56 85 ASN A O 1
ATOM 733 N N . LEU A 1 86 ? 9.307 11.143 -4.466 1.00 92.44 86 LEU A N 1
ATOM 734 C CA . LEU A 1 86 ? 9.520 11.875 -3.223 1.00 92.44 86 LEU A CA 1
ATOM 735 C C . LEU A 1 86 ? 10.981 12.339 -3.152 1.00 92.44 86 LEU A C 1
ATOM 737 O O . LEU A 1 86 ? 11.818 11.734 -2.479 1.00 92.44 86 LEU A O 1
ATOM 741 N N . GLU A 1 87 ? 11.280 13.439 -3.844 1.00 89.06 87 GLU A N 1
ATOM 742 C CA . GLU A 1 87 ? 12.651 13.939 -4.047 1.00 89.06 87 GLU A CA 1
ATOM 743 C C . GLU A 1 87 ? 13.413 14.188 -2.737 1.00 89.06 87 GLU A C 1
ATOM 745 O O . GLU A 1 87 ? 14.598 13.881 -2.635 1.00 89.06 87 GLU A O 1
ATOM 750 N N . PHE A 1 88 ? 12.727 14.672 -1.699 1.00 89.88 88 PHE A N 1
ATOM 751 C CA . PHE A 1 88 ? 13.329 14.994 -0.400 1.00 89.88 88 PHE A CA 1
ATOM 752 C C . PHE A 1 88 ? 13.860 13.770 0.372 1.00 89.88 88 PHE A C 1
ATOM 754 O O . PHE A 1 88 ? 14.665 13.932 1.286 1.00 89.88 88 PHE A O 1
ATOM 761 N N . VAL A 1 89 ? 13.416 12.558 0.021 1.00 85.81 89 VAL A N 1
ATOM 762 C CA . VAL A 1 89 ? 13.864 11.279 0.611 1.00 85.81 89 VAL A CA 1
ATOM 763 C C . VAL A 1 89 ? 14.510 10.345 -0.412 1.00 85.81 89 VAL A C 1
ATOM 765 O O . VAL A 1 89 ? 14.949 9.258 -0.043 1.00 85.81 89 VAL A O 1
ATOM 768 N N . GLY A 1 90 ? 14.580 10.744 -1.687 1.00 86.56 90 GLY A N 1
ATOM 769 C CA . GLY A 1 90 ? 15.119 9.910 -2.763 1.00 86.56 90 GLY A CA 1
ATOM 770 C C . GLY A 1 90 ? 14.339 8.607 -2.968 1.00 86.56 90 GLY A C 1
ATOM 771 O O . GLY A 1 90 ? 14.940 7.577 -3.269 1.00 86.56 90 GLY A O 1
ATOM 772 N N . LEU A 1 91 ? 13.018 8.630 -2.762 1.00 89.50 91 LEU A N 1
ATOM 773 C CA . LEU A 1 91 ? 12.161 7.445 -2.819 1.00 89.50 91 LEU A CA 1
ATOM 774 C C . LEU A 1 91 ? 11.127 7.575 -3.942 1.00 89.50 91 LEU A C 1
ATOM 776 O O . LEU A 1 91 ? 10.454 8.596 -4.051 1.00 89.50 91 LEU A O 1
ATOM 780 N N . TRP A 1 92 ? 10.958 6.512 -4.724 1.00 92.94 92 TRP A N 1
ATOM 781 C CA . TRP A 1 92 ? 9.836 6.363 -5.648 1.00 92.94 92 TRP A CA 1
ATOM 782 C C . TRP A 1 92 ? 8.788 5.452 -5.021 1.00 92.94 92 TRP A C 1
ATOM 784 O O . TRP A 1 92 ? 9.141 4.426 -4.439 1.00 92.94 92 TRP A O 1
ATOM 794 N N . ILE A 1 93 ? 7.521 5.850 -5.105 1.00 95.25 93 ILE A N 1
ATOM 795 C CA . ILE A 1 93 ? 6.390 5.097 -4.554 1.00 95.25 93 ILE A CA 1
ATOM 796 C C . ILE A 1 93 ? 5.210 5.070 -5.528 1.00 95.25 93 ILE A C 1
ATOM 798 O O . ILE A 1 93 ? 5.173 5.793 -6.530 1.00 95.25 93 ILE A O 1
ATOM 802 N N . ASN A 1 94 ? 4.205 4.267 -5.206 1.00 96.75 94 ASN A N 1
ATOM 803 C CA . ASN A 1 94 ? 2.917 4.230 -5.893 1.00 96.75 94 ASN A CA 1
ATOM 804 C C . ASN A 1 94 ? 1.740 4.380 -4.905 1.00 96.75 94 ASN A C 1
ATOM 806 O O . ASN A 1 94 ? 1.922 4.662 -3.717 1.00 96.75 94 ASN A O 1
ATOM 810 N N . LEU A 1 95 ? 0.501 4.221 -5.387 1.00 97.75 95 LEU A N 1
ATOM 811 C CA . LEU A 1 95 ? -0.680 4.343 -4.525 1.00 97.75 95 LEU A CA 1
ATOM 812 C C . LEU A 1 95 ? -0.776 3.224 -3.493 1.00 97.75 95 LEU A C 1
ATOM 814 O O . LEU A 1 95 ? -1.224 3.483 -2.379 1.00 97.75 95 LEU A O 1
ATOM 818 N N . ALA A 1 96 ? -0.353 2.007 -3.819 1.00 97.56 96 ALA A N 1
ATOM 819 C CA . ALA A 1 96 ? -0.320 0.912 -2.864 1.00 97.56 96 ALA A CA 1
ATOM 820 C C . ALA A 1 96 ? 0.559 1.228 -1.638 1.00 97.56 96 ALA A C 1
ATOM 822 O O . ALA A 1 96 ? 0.158 0.921 -0.513 1.00 97.56 96 ALA A O 1
ATOM 823 N N . ASP A 1 97 ? 1.693 1.910 -1.818 1.00 96.31 97 ASP A N 1
ATOM 824 C CA . ASP A 1 97 ? 2.544 2.357 -0.703 1.00 96.31 97 ASP A CA 1
ATOM 825 C C . ASP A 1 97 ? 1.871 3.455 0.133 1.00 96.31 97 ASP A C 1
ATOM 827 O O . ASP A 1 97 ? 1.973 3.469 1.366 1.00 96.31 97 ASP A O 1
ATOM 831 N N . LEU A 1 98 ? 1.117 4.349 -0.518 1.00 97.19 98 LEU A N 1
ATOM 832 C CA . LEU A 1 98 ? 0.282 5.330 0.176 1.00 97.19 98 LEU A CA 1
ATOM 833 C C . LEU A 1 98 ? -0.839 4.654 0.971 1.00 97.19 98 LEU A C 1
ATOM 835 O O . LEU A 1 98 ? -1.123 5.079 2.089 1.00 97.19 98 LEU A O 1
ATOM 839 N N . TYR A 1 99 ? -1.450 3.588 0.449 1.00 98.06 99 TYR A N 1
ATOM 840 C CA . TYR A 1 99 ? -2.461 2.817 1.175 1.00 98.06 99 TYR A CA 1
ATOM 841 C C . TYR A 1 99 ? -1.858 2.165 2.416 1.00 98.06 99 TYR A C 1
ATOM 843 O O . TYR A 1 99 ? -2.417 2.295 3.503 1.00 98.06 99 TYR A O 1
ATOM 851 N N . ILE A 1 100 ? -0.693 1.528 2.287 1.00 97.56 100 ILE A N 1
ATOM 852 C CA . ILE A 1 100 ? 0.017 0.931 3.424 1.00 97.56 100 ILE A CA 1
ATOM 853 C C . ILE A 1 100 ? 0.320 2.000 4.483 1.00 97.56 100 ILE A C 1
ATOM 855 O O . ILE A 1 100 ? 0.010 1.808 5.659 1.00 97.56 100 ILE A O 1
ATOM 859 N N . SER A 1 101 ? 0.851 3.150 4.064 1.00 96.69 101 SER A N 1
ATOM 860 C CA . SER A 1 101 ? 1.194 4.258 4.964 1.00 96.69 101 SER A CA 1
ATOM 861 C C . SER A 1 101 ? -0.039 4.847 5.663 1.00 96.69 101 SER A C 1
ATOM 863 O O . SER A 1 101 ? -0.030 5.059 6.876 1.00 96.69 101 SER A O 1
ATOM 865 N N . ALA A 1 102 ? -1.132 5.064 4.928 1.00 97.88 102 ALA A N 1
ATOM 866 C CA . ALA A 1 102 ? -2.385 5.576 5.478 1.00 97.88 102 ALA A CA 1
ATOM 867 C C . ALA A 1 102 ? -3.049 4.572 6.431 1.00 97.88 102 ALA A C 1
ATOM 869 O O . ALA A 1 102 ? -3.500 4.948 7.513 1.00 97.88 102 ALA A O 1
ATOM 870 N N . GLY A 1 103 ? -3.074 3.289 6.066 1.00 97.81 103 GLY A N 1
ATOM 871 C CA . GLY A 1 103 ? -3.618 2.228 6.908 1.00 97.81 103 GLY A CA 1
ATOM 872 C C . GLY A 1 103 ? -2.839 2.065 8.215 1.00 97.81 103 GLY A C 1
ATOM 873 O O . GLY A 1 103 ? -3.450 1.896 9.271 1.00 97.81 103 GLY A O 1
ATOM 874 N N . LEU A 1 104 ? -1.510 2.220 8.178 1.00 98.06 104 LEU A N 1
ATOM 875 C CA . LEU A 1 104 ? -0.677 2.278 9.382 1.00 98.06 104 LEU A CA 1
ATOM 876 C C . LEU A 1 104 ? -1.049 3.475 10.266 1.00 98.06 104 LEU A C 1
ATOM 878 O O . LEU A 1 104 ? -1.200 3.314 11.476 1.00 98.06 104 LEU A O 1
ATOM 882 N N . GLY A 1 105 ? -1.256 4.653 9.672 1.00 98.06 105 GLY A N 1
ATOM 883 C CA . GLY A 1 105 ? -1.726 5.840 10.389 1.00 98.06 105 GLY A CA 1
ATOM 884 C C . GLY A 1 105 ? -3.064 5.615 11.101 1.00 98.06 105 GLY A C 1
ATOM 885 O O . GLY A 1 105 ? -3.184 5.918 12.287 1.00 98.06 105 GLY A O 1
ATOM 886 N N . ILE A 1 106 ? -4.042 5.012 10.416 1.00 97.31 106 ILE A N 1
ATOM 887 C CA . ILE A 1 106 ? -5.353 4.670 10.997 1.00 97.31 106 ILE A CA 1
ATOM 888 C C . ILE A 1 106 ? -5.184 3.695 12.170 1.00 97.31 106 ILE A C 1
ATOM 890 O O . ILE A 1 106 ? -5.686 3.957 13.260 1.00 97.31 106 ILE A O 1
ATOM 894 N N . MET A 1 107 ? -4.410 2.621 11.983 1.00 95.69 107 MET A N 1
ATOM 895 C CA . MET A 1 107 ? -4.164 1.623 13.030 1.00 95.69 107 MET A CA 1
ATOM 896 C C . MET A 1 107 ? -3.522 2.246 14.284 1.00 95.69 107 MET A C 1
ATOM 898 O O . MET A 1 107 ? -3.896 1.916 15.410 1.00 95.69 107 MET A O 1
ATOM 902 N N . LEU A 1 108 ? -2.579 3.179 14.108 1.00 96.88 108 LEU A N 1
ATOM 903 C CA . LEU A 1 108 ? -1.955 3.908 15.217 1.00 96.88 108 LEU A CA 1
ATOM 904 C C . LEU A 1 108 ? -2.947 4.829 15.939 1.00 96.88 108 LEU A C 1
ATOM 906 O O . LEU A 1 108 ? -2.948 4.887 17.170 1.00 96.88 108 LEU A O 1
ATOM 910 N N . MET A 1 109 ? -3.809 5.523 15.194 1.00 95.81 109 MET A N 1
ATOM 911 C CA . MET A 1 109 ? -4.854 6.370 15.774 1.00 95.81 109 MET A CA 1
ATOM 912 C C . MET A 1 109 ? -5.849 5.556 16.604 1.00 95.81 109 MET A C 1
ATOM 914 O O . MET A 1 109 ? -6.193 5.966 17.716 1.00 95.81 109 MET A O 1
ATOM 918 N N . ASP A 1 110 ? -6.286 4.403 16.100 1.00 93.44 110 ASP A N 1
ATOM 919 C CA . ASP A 1 110 ? -7.216 3.520 16.806 1.00 93.44 110 ASP A CA 1
ATOM 920 C C . ASP A 1 110 ? -6.588 2.966 18.090 1.00 93.44 110 ASP A C 1
ATOM 922 O O . ASP A 1 110 ? -7.213 2.991 19.155 1.00 93.44 110 ASP A O 1
ATOM 926 N N . TYR A 1 111 ? -5.310 2.580 18.031 1.00 93.00 111 TYR A N 1
ATOM 927 C CA . TYR A 1 111 ? -4.553 2.163 19.208 1.00 93.00 111 TYR A CA 1
ATOM 928 C C . TYR A 1 111 ? -4.461 3.270 20.271 1.00 93.00 111 TYR A C 1
ATOM 930 O O . TYR A 1 111 ? -4.705 3.023 21.456 1.00 93.00 111 TYR A O 1
ATOM 938 N N . TRP A 1 112 ? -4.150 4.508 19.875 1.00 94.56 112 TRP A N 1
ATOM 939 C CA . TRP A 1 112 ? -4.086 5.637 20.809 1.00 94.56 112 TRP A CA 1
ATOM 940 C C . TRP A 1 112 ? -5.443 5.970 21.430 1.00 94.56 112 TRP A C 1
ATOM 942 O O . TRP A 1 112 ? -5.512 6.232 22.632 1.00 94.56 112 TRP A O 1
ATOM 952 N N . ARG A 1 113 ? -6.529 5.915 20.653 1.00 92.50 113 ARG A N 1
ATOM 953 C CA . ARG A 1 113 ? -7.894 6.121 21.163 1.00 92.50 113 ARG A CA 1
ATOM 954 C C . ARG A 1 113 ? -8.277 5.062 22.190 1.00 92.50 113 ARG A C 1
ATOM 956 O O . ARG A 1 113 ? -8.759 5.412 23.267 1.00 92.50 113 ARG A O 1
ATOM 963 N N . PHE A 1 114 ? -8.018 3.790 21.886 1.00 90.69 114 PHE A N 1
ATOM 964 C CA . PHE A 1 114 ? -8.280 2.682 22.802 1.00 90.69 114 PHE A CA 1
ATOM 965 C C . PHE A 1 114 ? -7.497 2.837 24.112 1.00 90.69 114 PHE A C 1
ATOM 967 O O . PHE A 1 114 ? -8.073 2.751 25.196 1.00 90.69 114 PHE A O 1
ATOM 974 N N . ARG A 1 115 ? -6.199 3.150 24.020 1.00 92.62 115 ARG A N 1
ATOM 975 C CA . ARG A 1 115 ? -5.342 3.369 25.190 1.00 92.62 115 ARG A CA 1
ATOM 976 C C . ARG A 1 115 ? -5.832 4.527 26.061 1.00 92.62 115 ARG A C 1
ATOM 978 O O . ARG A 1 115 ? -5.874 4.388 27.279 1.00 92.62 115 ARG A O 1
ATOM 985 N N . ASN A 1 116 ? -6.203 5.657 25.460 1.00 92.31 116 ASN A N 1
ATOM 986 C CA . ASN A 1 116 ? -6.667 6.827 26.209 1.00 92.31 116 ASN A CA 1
ATOM 987 C C . ASN A 1 116 ? -7.986 6.557 26.939 1.00 92.31 116 ASN A C 1
ATOM 989 O O . ASN A 1 116 ? -8.150 6.998 28.073 1.00 92.31 116 ASN A O 1
ATOM 993 N N . LYS A 1 117 ? -8.896 5.792 26.323 1.00 90.88 117 LYS A N 1
ATOM 994 C CA . LYS A 1 117 ? -10.143 5.369 26.967 1.00 90.88 117 LYS A CA 1
ATOM 995 C C . LYS A 1 117 ? -9.870 4.543 28.231 1.00 90.88 117 LYS A C 1
ATOM 997 O O . LYS A 1 117 ? -10.375 4.890 29.290 1.00 90.88 117 LYS A O 1
ATOM 1002 N N . GLN A 1 118 ? -8.986 3.547 28.139 1.00 88.50 118 GLN A N 1
ATOM 1003 C CA . GLN A 1 118 ? -8.576 2.709 29.277 1.00 88.50 118 GLN A CA 1
ATOM 1004 C C . GLN A 1 118 ? -7.922 3.520 30.410 1.00 88.50 118 GLN A C 1
ATOM 1006 O O . GLN A 1 118 ? -8.175 3.290 31.588 1.00 88.50 118 GLN A O 1
ATOM 1011 N N . VAL A 1 119 ? -7.073 4.495 30.066 1.00 90.00 119 VAL A N 1
ATOM 1012 C CA . VAL A 1 119 ? -6.421 5.363 31.062 1.00 90.00 119 VAL A CA 1
ATOM 1013 C C . VAL A 1 119 ? -7.433 6.242 31.799 1.00 90.00 119 VAL A C 1
ATOM 1015 O O . VAL A 1 119 ? -7.250 6.485 32.989 1.00 90.00 119 VAL A O 1
ATOM 1018 N N . ASN A 1 120 ? -8.472 6.725 31.119 1.00 88.88 120 ASN A N 1
ATOM 1019 C CA . ASN A 1 120 ? -9.503 7.550 31.746 1.00 88.88 120 ASN A CA 1
ATOM 1020 C C . ASN 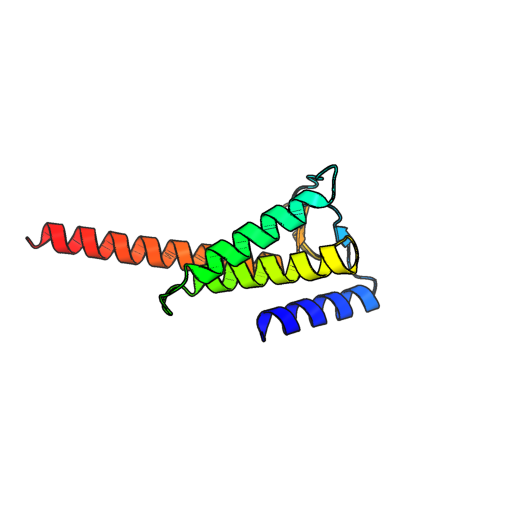A 1 120 ? -10.429 6.717 32.644 1.00 88.88 120 ASN A C 1
ATOM 1022 O O . ASN A 1 120 ? -10.669 7.121 33.775 1.00 88.88 120 ASN A O 1
ATOM 1026 N N . GLU A 1 121 ? -10.847 5.527 32.201 1.00 88.25 121 GLU A N 1
ATOM 1027 C CA . GLU A 1 121 ? -11.658 4.599 33.009 1.00 88.25 121 GLU A CA 1
ATOM 1028 C C . GLU A 1 121 ? -10.946 4.212 34.321 1.00 88.25 121 GLU A C 1
ATOM 1030 O O . GLU A 1 121 ? -11.557 4.225 35.383 1.00 88.25 121 GLU A O 1
ATOM 1035 N N . ASN A 1 122 ? -9.627 3.980 34.284 1.00 84.94 122 ASN A N 1
ATOM 1036 C CA . ASN A 1 122 ? -8.830 3.680 35.483 1.00 84.94 122 ASN A CA 1
ATOM 1037 C C . ASN A 1 122 ? -8.619 4.874 36.432 1.00 84.94 122 ASN A C 1
ATOM 1039 O O . ASN A 1 122 ? -8.172 4.670 37.55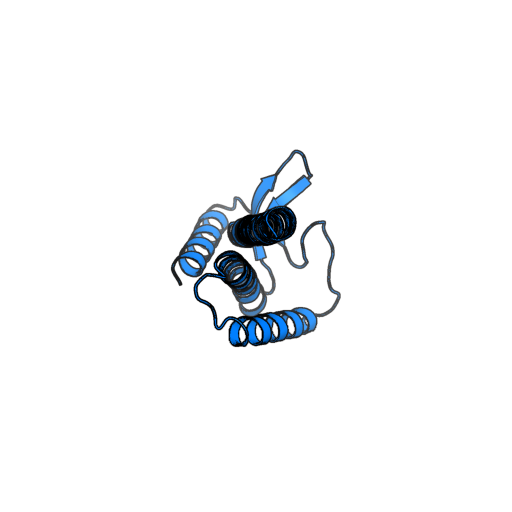5 1.00 84.94 122 ASN A O 1
ATOM 1043 N N . LYS A 1 123 ? -8.846 6.115 35.984 1.00 82.44 123 LYS A N 1
ATOM 1044 C CA . LYS A 1 123 ? -8.768 7.311 36.847 1.00 82.44 123 LYS A CA 1
ATOM 1045 C C . LYS A 1 123 ? -10.086 7.613 37.555 1.00 82.44 123 LYS A C 1
ATOM 1047 O O . LYS A 1 123 ? -10.074 8.345 38.539 1.00 82.44 123 LYS A O 1
ATOM 1052 N N . GLU A 1 124 ? -11.196 7.128 37.007 1.00 82.12 124 GLU A N 1
ATOM 1053 C CA . GLU A 1 124 ? -12.548 7.331 37.538 1.00 82.12 124 GLU A CA 1
ATOM 1054 C C . GLU A 1 124 ? -12.986 6.210 38.502 1.00 82.12 124 GLU A C 1
ATOM 1056 O O . GLU A 1 124 ? -13.979 6.385 39.209 1.00 82.12 124 GLU A O 1
ATOM 1061 N N . ALA A 1 125 ? -12.254 5.089 38.534 1.00 72.38 125 ALA A N 1
ATOM 1062 C CA . ALA A 1 125 ? -12.437 3.959 39.452 1.00 72.38 125 ALA A CA 1
ATOM 1063 C C . ALA A 1 125 ? -11.632 4.125 40.752 1.00 72.38 125 ALA A C 1
ATOM 1065 O O . ALA A 1 125 ? -12.157 3.710 41.811 1.00 72.38 125 ALA A O 1
#

Mean predicted aligned error: 4.49 Å

Solvent-accessible surface area (backbone atoms only — not comparable to full-atom values): 6975 Å² total; per-residue (Å²): 109,68,67,46,51,53,36,53,52,50,41,52,54,32,56,77,69,69,53,58,45,84,39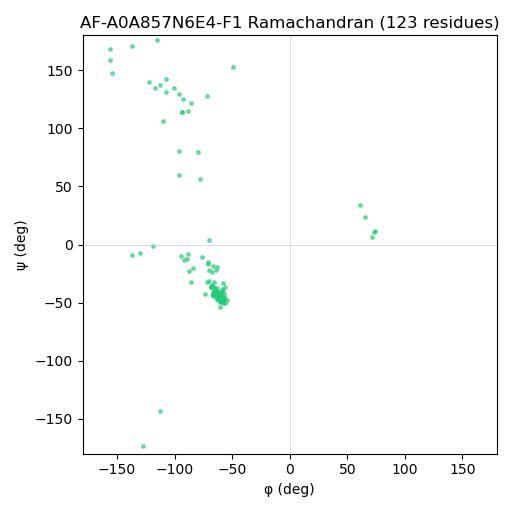,71,49,53,82,93,79,45,67,68,98,57,78,64,58,58,56,53,52,49,51,52,46,53,56,51,54,77,66,61,81,58,84,85,53,50,18,59,53,36,26,47,48,14,53,49,44,49,47,52,33,35,76,75,67,63,30,33,67,20,58,45,77,40,73,95,76,75,44,68,36,42,60,31,57,50,32,30,53,50,12,51,52,45,44,52,50,53,51,53,52,54,51,52,52,55,57,51,55,66,71,77,108